Protein AF-A0A519Y7R9-F1 (afdb_monomer_lite)

pLDDT: mean 93.1, std 10.48, range [40.47, 98.38]

Radius of gyration: 13.98 Å; chains: 1; bounding box: 32×27×31 Å

Sequence (99 aa):
KTANERLHVWAKGKEKQVWTDFSKEMYLNRAKNWIANADQETADKPADLGYWIGYQICKAYYNQAVDKNQAVADMLNIKDYKAFYKTSSVERLFAPAGR

Foldseek 3Di:
DDPPPVLVVLCVVVVLVLVVVCVVPVPPPDCCQAAPPCVPDDSNRHHNNVVVVLVLLLVLQCVPDPDNVVSVVCSVVPPDPVVSSVNSVSCVVHPDPDD

Structure (mmCIF, N/CA/C/O backbone):
data_AF-A0A519Y7R9-F1
#
_entry.id   AF-A0A519Y7R9-F1
#
loop_
_atom_site.group_PDB
_atom_site.id
_atom_site.type_symbol
_atom_site.label_atom_id
_atom_site.label_alt_id
_atom_site.label_comp_id
_atom_site.label_asym_id
_atom_site.label_entity_id
_atom_site.label_seq_id
_atom_site.pdbx_PDB_ins_code
_atom_site.Cartn_x
_atom_site.Cartn_y
_atom_site.Cartn_z
_atom_site.occupancy
_atom_site.B_iso_or_equiv
_atom_site.auth_seq_id
_atom_site.auth_comp_id
_atom_site.auth_asym_id
_atom_site.auth_atom_id
_atom_site.pdbx_PDB_model_num
ATOM 1 N N . LYS A 1 1 ? -13.932 -5.105 -17.753 1.00 55.09 1 LYS A N 1
ATOM 2 C CA . LYS A 1 1 ? -12.518 -4.691 -17.587 1.00 55.09 1 LYS A CA 1
ATOM 3 C C . LYS A 1 1 ? -12.436 -3.794 -16.369 1.00 55.09 1 LYS A C 1
ATOM 5 O O . LYS A 1 1 ? -13.083 -2.754 -16.370 1.00 55.09 1 LYS A O 1
ATOM 10 N N . THR A 1 2 ? -11.727 -4.206 -15.325 1.00 62.06 2 THR A N 1
ATOM 11 C CA . THR A 1 2 ? -11.415 -3.311 -14.205 1.00 62.06 2 THR A CA 1
ATOM 12 C C . THR A 1 2 ? -10.205 -2.465 -14.584 1.00 62.06 2 THR A C 1
ATOM 14 O O . THR A 1 2 ? -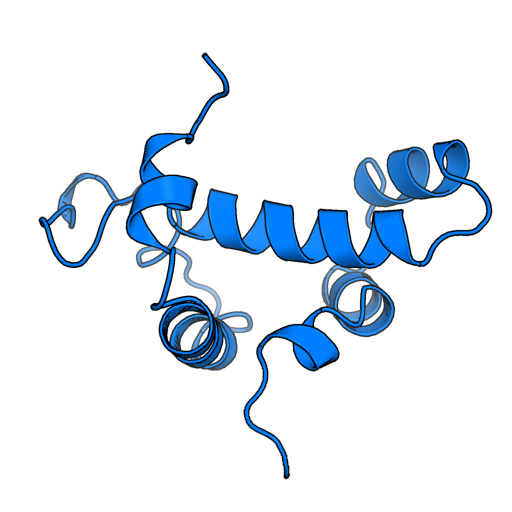9.312 -2.943 -15.290 1.00 62.06 2 THR A O 1
ATOM 17 N N . ALA A 1 3 ? -10.152 -1.213 -14.131 1.00 71.56 3 ALA A N 1
ATOM 18 C CA . ALA A 1 3 ? -8.919 -0.439 -14.221 1.00 71.56 3 ALA A CA 1
ATOM 19 C C . ALA A 1 3 ? -7.775 -1.239 -13.566 1.00 71.56 3 ALA A C 1
ATOM 21 O O . ALA A 1 3 ? -7.991 -1.925 -12.567 1.00 71.56 3 ALA A O 1
ATOM 22 N N . ASN A 1 4 ? -6.576 -1.181 -14.148 1.00 85.94 4 ASN A N 1
ATOM 23 C CA . ASN A 1 4 ? -5.358 -1.784 -13.594 1.00 85.94 4 ASN A CA 1
ATOM 24 C C . ASN A 1 4 ? -5.316 -3.323 -13.482 1.00 85.94 4 ASN A C 1
ATOM 26 O O . ASN A 1 4 ? -4.427 -3.855 -12.821 1.00 85.94 4 ASN A O 1
ATOM 30 N N . GLU A 1 5 ? -6.186 -4.061 -14.183 1.00 92.12 5 GLU A N 1
ATOM 31 C CA . GLU A 1 5 ? -6.144 -5.539 -14.248 1.00 92.12 5 GLU A CA 1
ATOM 32 C C . GLU A 1 5 ? -4.748 -6.081 -14.620 1.00 92.12 5 GLU A C 1
ATOM 34 O O . GLU A 1 5 ? -4.271 -7.052 -14.032 1.00 92.12 5 GLU A O 1
ATOM 39 N N . ARG A 1 6 ? -4.032 -5.376 -15.510 1.00 94.38 6 ARG A N 1
ATOM 40 C CA . ARG A 1 6 ? -2.644 -5.689 -15.892 1.00 94.38 6 ARG A CA 1
ATOM 41 C C . ARG A 1 6 ? -1.692 -5.770 -14.693 1.00 94.38 6 ARG A C 1
ATOM 43 O O . ARG A 1 6 ? -0.816 -6.628 -14.669 1.00 94.38 6 ARG A O 1
ATOM 50 N N . LEU A 1 7 ? -1.878 -4.904 -13.692 1.00 96.00 7 LEU A N 1
ATOM 51 C CA . LEU A 1 7 ? -1.018 -4.843 -12.510 1.00 96.00 7 LEU A CA 1
ATOM 52 C C . LEU A 1 7 ? -1.268 -6.047 -11.606 1.00 96.00 7 LEU A C 1
ATOM 54 O O . LEU A 1 7 ? -0.323 -6.614 -11.071 1.00 96.00 7 LEU A O 1
ATOM 58 N N . HIS A 1 8 ? -2.525 -6.487 -11.485 1.00 94.38 8 HIS A N 1
ATOM 59 C CA . HIS A 1 8 ? -2.869 -7.700 -10.742 1.00 94.38 8 HIS A CA 1
ATOM 60 C C . HIS A 1 8 ? -2.258 -8.951 -11.367 1.00 94.38 8 HIS A C 1
ATOM 62 O O . HIS A 1 8 ? -1.716 -9.787 -10.647 1.00 94.38 8 HIS A O 1
ATOM 68 N N . VAL A 1 9 ? -2.328 -9.068 -12.696 1.00 95.56 9 VAL A N 1
ATOM 69 C CA . VAL A 1 9 ? -1.714 -10.185 -13.424 1.00 95.56 9 VAL A CA 1
ATOM 70 C C . VAL A 1 9 ? -0.197 -10.161 -13.251 1.00 95.56 9 VAL A C 1
ATOM 72 O O . VAL A 1 9 ? 0.394 -11.185 -12.918 1.00 95.56 9 VAL A O 1
ATOM 75 N N . TRP A 1 10 ? 0.431 -8.997 -13.425 1.00 96.44 10 TRP A N 1
ATOM 76 C CA . TRP A 1 10 ? 1.883 -8.860 -13.347 1.00 96.44 10 TRP A CA 1
ATOM 77 C C . TRP A 1 10 ? 2.448 -9.105 -11.938 1.00 96.44 10 TRP A C 1
ATOM 79 O O . TRP A 1 10 ? 3.485 -9.764 -11.796 1.00 96.44 10 TRP A O 1
ATOM 89 N N . ALA A 1 11 ? 1.763 -8.599 -10.905 1.00 96.38 11 ALA A N 1
ATOM 90 C CA . ALA A 1 11 ? 2.196 -8.692 -9.512 1.00 96.38 11 ALA A CA 1
ATOM 91 C C . ALA A 1 11 ? 2.073 -10.108 -8.931 1.00 96.38 11 ALA A C 1
ATOM 93 O O . ALA A 1 11 ? 2.661 -10.382 -7.885 1.00 96.38 11 ALA A O 1
ATOM 94 N N . LYS A 1 12 ? 1.342 -11.013 -9.598 1.00 95.81 12 LYS A N 1
ATOM 95 C CA . LYS A 1 12 ? 1.196 -12.407 -9.173 1.00 95.81 12 LYS A CA 1
ATOM 96 C C . LYS A 1 12 ? 2.568 -13.080 -9.047 1.00 95.81 12 LYS A C 1
ATOM 98 O O . LYS A 1 12 ? 3.327 -13.147 -10.014 1.00 95.81 12 LYS A O 1
ATOM 103 N N . GLY A 1 13 ? 2.876 -13.585 -7.854 1.00 95.69 13 GLY A N 1
ATOM 104 C CA . GLY A 1 13 ? 4.168 -14.191 -7.517 1.00 95.69 13 GLY A CA 1
ATOM 105 C C . GLY A 1 13 ? 5.293 -13.193 -7.207 1.00 95.69 13 GLY A C 1
ATOM 106 O O . GLY A 1 13 ? 6.403 -13.620 -6.897 1.00 95.69 13 GLY A O 1
ATOM 107 N N . LYS A 1 14 ? 5.034 -11.880 -7.280 1.00 96.50 14 LYS A N 1
ATOM 108 C CA . LYS A 1 14 ? 5.987 -10.795 -6.972 1.00 96.50 14 LYS A CA 1
ATOM 109 C C . LYS A 1 14 ? 5.536 -9.933 -5.793 1.00 96.50 14 LYS A C 1
ATOM 111 O O . LYS A 1 14 ? 6.178 -8.935 -5.475 1.00 96.50 14 LYS A O 1
ATOM 116 N N . GLU A 1 15 ? 4.449 -10.304 -5.125 1.00 95.75 15 GLU A N 1
ATOM 117 C CA . GLU A 1 15 ? 3.751 -9.465 -4.153 1.00 95.75 15 GLU A CA 1
ATOM 118 C C . GLU A 1 15 ? 4.681 -9.013 -3.022 1.00 95.75 15 GLU A C 1
ATOM 120 O O . GLU A 1 15 ? 4.749 -7.827 -2.714 1.00 95.75 15 GLU A O 1
ATOM 125 N N . LYS A 1 16 ? 5.458 -9.944 -2.452 1.00 95.12 16 LYS A N 1
ATOM 126 C CA . LYS A 1 16 ? 6.410 -9.655 -1.365 1.00 95.12 16 LYS A CA 1
ATOM 127 C C . LYS A 1 16 ? 7.549 -8.735 -1.800 1.00 95.12 16 LYS A C 1
ATOM 129 O O . LYS A 1 16 ? 7.979 -7.894 -1.014 1.00 95.12 16 LYS A O 1
ATOM 134 N N . GLN A 1 17 ? 8.041 -8.885 -3.030 1.00 95.12 17 GLN A N 1
ATOM 135 C CA . GLN A 1 17 ? 9.093 -8.024 -3.570 1.00 95.12 17 GLN A CA 1
ATOM 136 C C . GLN A 1 17 ? 8.566 -6.597 -3.738 1.00 95.12 17 GLN A C 1
ATOM 138 O O . GLN A 1 17 ? 9.145 -5.666 -3.184 1.00 95.12 17 GLN A O 1
ATOM 143 N N . VAL A 1 18 ? 7.419 -6.444 -4.412 1.00 95.75 18 VAL A N 1
ATOM 144 C CA . VAL A 1 18 ? 6.749 -5.147 -4.591 1.00 95.75 18 VAL A CA 1
ATOM 145 C C . VAL A 1 18 ? 6.486 -4.486 -3.238 1.00 95.75 18 VAL A C 1
ATOM 147 O O . VAL A 1 18 ? 6.765 -3.300 -3.070 1.00 95.75 18 VAL A O 1
ATOM 150 N N . TRP A 1 19 ? 6.011 -5.254 -2.250 1.00 96.31 19 TRP A N 1
ATOM 151 C CA . TRP A 1 19 ? 5.761 -4.733 -0.907 1.00 96.31 19 TRP A CA 1
ATOM 152 C C . TRP A 1 19 ? 7.039 -4.277 -0.207 1.00 96.31 19 TRP A C 1
ATOM 154 O O . TRP A 1 19 ? 7.075 -3.196 0.370 1.00 96.31 19 TRP A O 1
ATOM 164 N N . THR A 1 20 ? 8.104 -5.075 -0.296 1.00 95.62 20 THR A N 1
ATOM 165 C CA . THR A 1 20 ? 9.410 -4.756 0.297 1.00 95.62 20 THR A CA 1
ATOM 166 C C . THR A 1 20 ? 9.969 -3.452 -0.265 1.00 95.62 20 THR A C 1
ATOM 168 O O . THR A 1 20 ? 10.505 -2.639 0.488 1.00 95.62 20 THR A O 1
ATOM 171 N N . ASP A 1 21 ? 9.840 -3.231 -1.572 1.00 95.19 21 ASP A N 1
ATOM 172 C CA . ASP A 1 21 ? 10.310 -2.006 -2.215 1.00 95.19 21 ASP A CA 1
ATOM 173 C C . ASP A 1 21 ? 9.431 -0.804 -1.861 1.00 95.19 21 ASP A C 1
ATOM 175 O O . ASP A 1 21 ? 9.957 0.261 -1.534 1.00 95.19 21 ASP A O 1
ATOM 179 N N . PHE A 1 22 ? 8.110 -0.986 -1.808 1.00 96.00 22 PHE A N 1
ATOM 180 C CA . PHE A 1 22 ? 7.181 0.043 -1.344 1.00 96.00 22 PHE A CA 1
ATOM 181 C C . PHE A 1 22 ? 7.469 0.480 0.091 1.00 96.00 22 PHE A C 1
ATOM 183 O O . PHE A 1 22 ? 7.587 1.676 0.357 1.00 96.00 22 PHE A O 1
ATOM 190 N N . SER A 1 23 ? 7.658 -0.464 1.016 1.00 95.06 23 SER A N 1
ATOM 191 C CA . SER A 1 23 ? 7.895 -0.161 2.430 1.00 95.06 23 SER A CA 1
ATOM 192 C C . SER A 1 23 ? 9.168 0.660 2.677 1.00 95.06 23 SER A C 1
ATOM 194 O O . SER A 1 23 ? 9.232 1.387 3.666 1.00 95.06 23 SER A O 1
ATOM 196 N N . LYS A 1 24 ? 10.171 0.595 1.788 1.00 95.56 24 LYS A N 1
ATOM 197 C CA . LYS A 1 24 ? 11.377 1.445 1.867 1.00 95.56 24 LYS A CA 1
ATOM 198 C C . LYS A 1 24 ? 11.086 2.905 1.515 1.00 95.56 24 LYS A C 1
ATOM 200 O O . LYS A 1 24 ? 11.798 3.794 1.974 1.00 95.56 24 LYS A O 1
ATOM 205 N N . GLU A 1 25 ? 10.074 3.153 0.684 1.00 96.25 25 GLU A N 1
ATOM 206 C CA . GLU A 1 25 ? 9.811 4.469 0.097 1.00 96.25 25 GLU A CA 1
ATOM 207 C C . GLU A 1 25 ? 8.527 5.140 0.593 1.00 96.25 25 GLU A C 1
ATOM 209 O O . GLU A 1 25 ? 8.404 6.353 0.460 1.00 96.25 25 GLU A O 1
ATOM 214 N N . MET A 1 26 ? 7.590 4.398 1.193 1.00 95.00 26 MET A N 1
ATOM 215 C CA . MET A 1 26 ? 6.231 4.865 1.518 1.00 95.00 26 MET A CA 1
ATOM 216 C C . MET A 1 26 ? 6.148 6.111 2.418 1.00 95.00 26 MET A C 1
ATOM 218 O O . MET A 1 26 ? 5.108 6.762 2.468 1.00 95.00 26 MET A O 1
ATOM 222 N N . TYR A 1 27 ? 7.219 6.443 3.144 1.00 95.12 27 TYR A N 1
ATOM 223 C CA . TYR A 1 27 ? 7.295 7.623 4.014 1.00 95.12 27 TYR A CA 1
ATOM 224 C C . TYR A 1 27 ? 8.189 8.741 3.469 1.00 95.12 27 TYR A C 1
ATOM 226 O O . TYR A 1 27 ? 8.394 9.748 4.147 1.00 95.12 27 TYR A O 1
ATOM 234 N N . LEU A 1 28 ? 8.731 8.579 2.263 1.00 95.44 28 LEU A N 1
ATOM 235 C CA . LEU A 1 28 ? 9.482 9.626 1.587 1.00 95.44 28 LEU A CA 1
ATOM 236 C C . LEU A 1 28 ? 8.518 10.631 0.949 1.00 95.44 28 LEU A C 1
ATOM 238 O O . LEU A 1 28 ? 7.438 10.273 0.486 1.00 95.44 28 LEU A O 1
ATOM 242 N N . ASN A 1 29 ? 8.944 11.888 0.831 1.00 94.00 29 ASN A N 1
ATOM 243 C CA . ASN A 1 29 ? 8.194 12.913 0.102 1.00 94.00 29 ASN A CA 1
ATOM 244 C C . ASN A 1 29 ? 8.393 12.789 -1.427 1.00 94.00 29 ASN A C 1
ATOM 246 O O . ASN A 1 29 ? 8.777 13.747 -2.095 1.00 94.00 29 ASN A O 1
ATOM 250 N N . ARG A 1 30 ? 8.237 11.577 -1.978 1.00 92.81 30 ARG A N 1
ATOM 251 C CA . ARG A 1 30 ? 8.362 11.286 -3.415 1.00 92.81 30 ARG A CA 1
ATOM 252 C C . ARG A 1 30 ? 7.527 10.065 -3.799 1.00 92.81 30 ARG A C 1
ATOM 254 O O . ARG A 1 30 ? 7.577 9.049 -3.118 1.00 92.81 30 ARG A O 1
ATOM 261 N N . ALA A 1 31 ? 6.832 10.140 -4.933 1.00 93.19 31 ALA A N 1
ATOM 262 C CA . ALA A 1 31 ? 5.994 9.047 -5.442 1.00 93.19 31 ALA A CA 1
ATOM 263 C C . ALA A 1 31 ? 6.378 8.574 -6.858 1.00 93.19 31 ALA A C 1
ATOM 265 O O . ALA A 1 31 ? 5.702 7.714 -7.414 1.00 93.19 31 ALA A O 1
ATOM 266 N N . LYS A 1 32 ? 7.476 9.096 -7.434 1.00 95.38 32 LYS A N 1
ATOM 267 C CA . LYS A 1 32 ? 7.873 8.866 -8.840 1.00 95.38 32 LYS A CA 1
ATOM 268 C C . LYS A 1 32 ? 8.040 7.384 -9.213 1.00 95.38 32 LYS A C 1
ATOM 270 O O . LYS A 1 32 ? 7.919 7.040 -10.374 1.00 95.38 32 LYS A O 1
ATOM 275 N N . ASN A 1 33 ? 8.314 6.492 -8.263 1.00 96.06 33 ASN A N 1
ATOM 276 C CA . ASN A 1 33 ? 8.413 5.057 -8.554 1.00 96.06 33 ASN A CA 1
ATOM 277 C C . ASN A 1 33 ? 7.060 4.325 -8.580 1.00 96.06 33 ASN A C 1
ATOM 279 O O . ASN A 1 33 ? 7.031 3.154 -8.953 1.00 96.06 33 ASN A O 1
ATOM 283 N N . TRP A 1 34 ? 5.967 4.985 -8.182 1.00 96.69 34 TRP A N 1
ATOM 284 C CA . TRP A 1 34 ? 4.707 4.328 -7.825 1.00 96.69 34 TRP A CA 1
ATOM 285 C C . TRP A 1 34 ? 3.477 4.865 -8.557 1.00 96.69 34 TRP A C 1
ATOM 287 O O . TRP A 1 34 ? 2.555 4.086 -8.775 1.00 96.69 34 TRP A O 1
ATOM 297 N N . ILE A 1 35 ? 3.430 6.158 -8.891 1.00 95.81 35 ILE A N 1
ATOM 298 C CA . ILE A 1 35 ? 2.270 6.822 -9.511 1.00 95.81 35 ILE A CA 1
ATOM 299 C C . ILE A 1 35 ? 2.748 7.806 -10.583 1.00 95.81 35 ILE A C 1
ATOM 301 O O . ILE A 1 35 ? 3.745 8.501 -10.373 1.00 95.81 35 ILE A O 1
ATOM 305 N N . ALA A 1 36 ? 1.996 7.901 -11.683 1.00 94.25 36 ALA A N 1
ATOM 306 C CA . ALA A 1 36 ? 2.212 8.822 -12.798 1.00 94.25 36 ALA A CA 1
ATOM 307 C C . ALA A 1 36 ? 3.626 8.710 -13.393 1.00 94.25 36 ALA A C 1
ATOM 309 O O . ALA A 1 36 ? 4.276 9.710 -13.693 1.00 94.25 36 ALA A O 1
ATOM 310 N N . ASN A 1 37 ? 4.104 7.474 -13.538 1.00 96.31 37 ASN A N 1
ATOM 311 C CA . ASN A 1 37 ? 5.487 7.142 -13.881 1.00 96.31 37 ASN A CA 1
ATOM 312 C C . ASN A 1 37 ? 5.608 6.323 -15.171 1.00 96.31 37 ASN A C 1
ATOM 314 O O . ASN A 1 37 ? 6.430 5.413 -15.275 1.00 96.31 37 ASN A O 1
ATOM 318 N N . ALA A 1 38 ? 4.771 6.648 -16.159 1.00 95.56 38 ALA A N 1
ATOM 319 C CA . ALA A 1 38 ? 4.767 6.004 -17.472 1.00 95.56 38 ALA A CA 1
ATOM 320 C C . ALA A 1 38 ? 6.111 6.137 -18.214 1.00 95.56 38 ALA A C 1
ATOM 322 O O . ALA A 1 38 ? 6.457 5.263 -19.004 1.00 95.56 38 ALA A O 1
ATOM 323 N N . ASP A 1 39 ? 6.902 7.177 -17.920 1.00 97.12 39 ASP A N 1
ATOM 324 C CA . ASP A 1 39 ? 8.268 7.362 -18.431 1.00 97.12 39 ASP A CA 1
ATOM 325 C C . ASP A 1 39 ? 9.250 6.272 -17.960 1.00 97.12 39 ASP A C 1
ATOM 327 O O . ASP A 1 39 ? 10.339 6.146 -18.515 1.00 97.12 39 ASP A O 1
ATOM 331 N N . GLN A 1 40 ? 8.876 5.485 -16.946 1.00 96.12 40 GLN A N 1
ATOM 332 C CA . GLN A 1 40 ? 9.687 4.412 -16.367 1.00 96.12 40 GLN A CA 1
ATOM 333 C C . GLN A 1 40 ? 9.180 2.997 -16.691 1.00 96.12 40 GLN A C 1
ATOM 335 O O . GLN A 1 40 ? 9.744 2.037 -16.163 1.00 96.12 40 GLN A O 1
ATOM 340 N N . GLU A 1 41 ? 8.110 2.854 -17.481 1.00 96.56 41 GLU A N 1
ATOM 341 C CA . GLU A 1 41 ? 7.479 1.557 -17.764 1.00 96.56 41 GLU A CA 1
ATOM 342 C C . GLU A 1 41 ? 8.461 0.601 -18.462 1.00 96.56 41 GLU A C 1
ATOM 344 O O . GLU A 1 41 ? 9.028 0.905 -19.513 1.00 96.56 41 GLU A O 1
ATOM 349 N N . THR A 1 42 ? 8.608 -0.597 -17.901 1.00 95.75 42 THR A N 1
ATOM 350 C CA . THR A 1 42 ? 9.274 -1.740 -18.538 1.00 95.75 42 THR A CA 1
ATOM 351 C C . THR A 1 42 ? 8.484 -3.020 -18.264 1.00 95.75 42 THR A C 1
ATOM 353 O O . THR A 1 42 ? 7.621 -3.053 -17.386 1.00 95.75 42 THR A O 1
ATOM 356 N N . ALA A 1 43 ? 8.804 -4.112 -18.968 1.00 92.25 43 ALA A N 1
ATOM 357 C CA . ALA A 1 43 ? 8.188 -5.419 -18.712 1.00 92.25 43 ALA A CA 1
ATOM 358 C C . ALA A 1 43 ? 8.361 -5.893 -17.251 1.00 92.25 43 ALA A C 1
ATOM 360 O O . ALA A 1 43 ? 7.484 -6.568 -16.709 1.00 92.25 43 ALA A O 1
ATOM 361 N N . ASP A 1 44 ? 9.458 -5.493 -16.601 1.00 92.19 44 ASP A N 1
ATOM 362 C CA . ASP A 1 44 ? 9.789 -5.838 -15.213 1.00 92.19 44 ASP A CA 1
ATOM 363 C C . ASP A 1 44 ? 9.429 -4.734 -14.205 1.00 92.19 44 ASP A C 1
ATOM 365 O O . ASP A 1 44 ? 9.603 -4.912 -12.999 1.00 92.19 44 ASP A O 1
ATOM 369 N N . LYS A 1 45 ? 8.924 -3.588 -14.671 1.00 92.19 45 LYS A N 1
ATOM 370 C CA . LYS A 1 45 ? 8.476 -2.479 -13.826 1.00 92.19 45 LYS A CA 1
ATOM 371 C C . LYS A 1 45 ? 7.307 -1.760 -14.500 1.00 92.19 45 LYS A C 1
ATOM 373 O O . LYS A 1 45 ? 7.514 -0.733 -15.152 1.00 92.19 45 LYS A O 1
ATOM 378 N N . PRO A 1 46 ? 6.074 -2.266 -14.348 1.00 95.94 46 PRO A N 1
ATOM 379 C CA . PRO A 1 46 ? 4.925 -1.546 -14.848 1.00 95.94 46 PRO A CA 1
ATOM 380 C C . PRO A 1 46 ? 4.723 -0.239 -14.079 1.00 95.94 46 PRO A C 1
ATOM 382 O O . PRO A 1 46 ? 4.928 -0.165 -12.864 1.00 95.94 46 PRO A O 1
ATOM 385 N N . ALA A 1 47 ? 4.310 0.798 -14.793 1.00 96.81 47 ALA A N 1
ATOM 386 C CA . ALA A 1 47 ? 3.911 2.066 -14.218 1.00 96.81 47 ALA A CA 1
ATOM 387 C C . ALA A 1 47 ? 2.642 1.907 -13.372 1.00 96.81 47 ALA A C 1
ATOM 389 O O . ALA A 1 47 ? 1.832 0.995 -13.55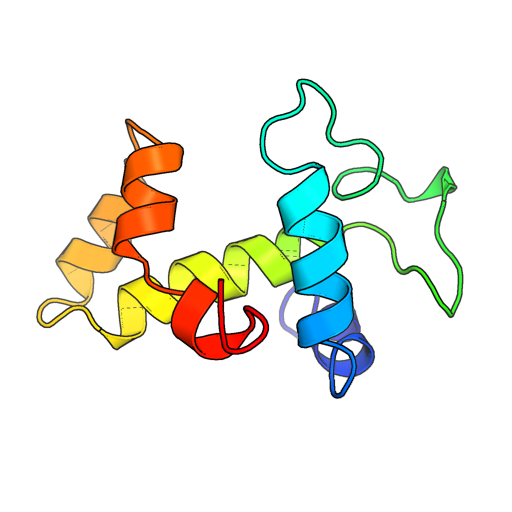7 1.00 96.81 47 ALA A O 1
ATOM 390 N N . ASP A 1 48 ? 2.479 2.831 -12.435 1.00 96.69 48 ASP A N 1
ATOM 391 C CA . ASP A 1 48 ? 1.324 2.957 -11.556 1.00 96.69 48 ASP A CA 1
ATOM 392 C C . ASP A 1 48 ? 1.072 1.763 -10.614 1.00 96.69 48 ASP A C 1
ATOM 394 O O . ASP A 1 48 ? -0.049 1.553 -10.138 1.00 96.69 48 ASP A O 1
ATOM 398 N N . LEU A 1 49 ? 2.118 0.996 -10.265 1.00 97.06 49 LEU A N 1
ATOM 399 C CA . LEU A 1 49 ? 2.056 -0.069 -9.247 1.00 97.06 49 LEU A CA 1
ATOM 400 C C . LEU A 1 49 ? 1.492 0.402 -7.896 1.00 97.06 49 LEU A C 1
ATOM 402 O O . LEU A 1 49 ? 0.948 -0.410 -7.143 1.00 97.06 49 LEU A O 1
ATOM 406 N N . GLY A 1 50 ? 1.547 1.704 -7.606 1.00 96.56 50 GLY A N 1
ATOM 407 C CA . GLY A 1 50 ? 0.891 2.317 -6.456 1.00 96.56 50 GLY A CA 1
ATOM 408 C C . GLY A 1 50 ? -0.613 2.030 -6.384 1.00 96.56 50 GLY A C 1
ATOM 409 O O . GLY A 1 50 ? -1.134 1.869 -5.281 1.00 96.56 50 GLY A O 1
ATOM 410 N N . TYR A 1 51 ? -1.312 1.860 -7.515 1.00 96.75 51 TYR A N 1
ATOM 411 C CA . TYR A 1 51 ? -2.722 1.446 -7.498 1.00 96.75 51 TYR A CA 1
ATOM 412 C C . TYR A 1 51 ? -2.909 0.020 -6.991 1.00 96.75 51 TYR A C 1
ATOM 414 O O . TYR A 1 51 ? -3.846 -0.241 -6.235 1.00 96.75 51 TYR A O 1
ATOM 422 N N . TRP A 1 52 ? -2.026 -0.904 -7.378 1.00 96.94 52 TRP A N 1
ATOM 423 C CA . TRP A 1 52 ? -2.082 -2.274 -6.872 1.00 96.94 52 TRP A CA 1
ATOM 424 C C . TRP A 1 52 ? -1.815 -2.297 -5.363 1.00 96.94 52 TRP A C 1
ATOM 426 O O . TRP A 1 52 ? -2.560 -2.938 -4.625 1.00 96.94 52 TRP A O 1
ATOM 436 N N . ILE A 1 53 ? -0.826 -1.531 -4.890 1.00 97.31 53 ILE A N 1
ATOM 437 C CA . ILE A 1 53 ? -0.506 -1.410 -3.459 1.00 97.31 53 ILE A CA 1
ATOM 438 C C . ILE A 1 53 ? -1.688 -0.831 -2.681 1.00 97.31 53 ILE A C 1
ATOM 440 O O . ILE A 1 53 ? -2.145 -1.446 -1.718 1.00 97.31 53 ILE A O 1
ATOM 444 N N . GLY A 1 54 ? -2.218 0.316 -3.116 1.00 96.69 54 GLY A N 1
ATOM 445 C CA . GLY A 1 54 ? -3.361 0.964 -2.472 1.00 96.69 54 GLY A CA 1
ATOM 446 C C . GLY A 1 54 ? -4.576 0.041 -2.400 1.00 96.69 54 GLY A C 1
ATOM 447 O O . GLY A 1 54 ? -5.209 -0.068 -1.350 1.00 96.69 54 GLY A O 1
ATOM 448 N N . TYR A 1 55 ? -4.839 -0.713 -3.472 1.00 96.69 55 TYR A N 1
ATOM 449 C CA . TYR A 1 55 ? -5.877 -1.738 -3.470 1.00 96.69 55 TYR A CA 1
ATOM 450 C C . TYR A 1 55 ? -5.637 -2.806 -2.399 1.00 96.69 55 TYR A C 1
ATOM 452 O O . TYR A 1 55 ? -6.577 -3.149 -1.688 1.00 96.69 55 TYR A O 1
ATOM 460 N N . GLN A 1 56 ? -4.414 -3.327 -2.241 1.00 97.62 56 GLN A N 1
ATOM 461 C CA . GLN A 1 56 ? -4.142 -4.341 -1.216 1.00 97.62 56 GLN A CA 1
ATOM 462 C C . GLN A 1 56 ? -4.324 -3.796 0.210 1.00 97.62 56 GLN A C 1
ATOM 464 O O . GLN A 1 56 ? -4.869 -4.508 1.054 1.00 97.62 56 GLN A O 1
ATOM 469 N N . ILE A 1 57 ? -3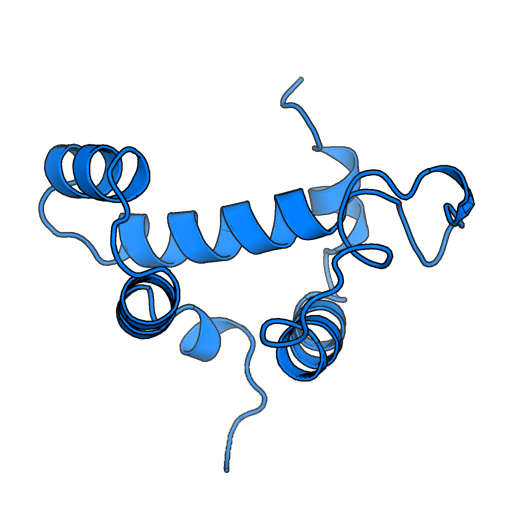.927 -2.543 0.476 1.00 98.06 57 ILE A N 1
ATOM 470 C CA . ILE A 1 57 ? -4.137 -1.883 1.780 1.00 98.06 57 ILE A CA 1
ATOM 471 C C . ILE A 1 57 ? -5.638 -1.804 2.081 1.00 98.06 57 ILE A C 1
ATOM 473 O O . ILE A 1 57 ? -6.100 -2.296 3.113 1.00 98.06 57 ILE A O 1
ATOM 477 N N . CYS A 1 58 ? -6.415 -1.234 1.156 1.00 97.94 58 CYS A N 1
ATOM 478 C CA . CYS A 1 58 ? -7.860 -1.108 1.315 1.00 97.94 58 CYS A CA 1
ATOM 479 C C . CYS A 1 58 ? -8.530 -2.482 1.429 1.00 97.94 58 CYS A C 1
ATOM 481 O O . CYS A 1 58 ? -9.349 -2.696 2.316 1.00 97.94 58 CYS A O 1
ATOM 483 N N . LYS A 1 59 ? -8.146 -3.454 0.598 1.00 97.25 59 LYS A N 1
ATOM 484 C CA . LYS A 1 59 ? -8.686 -4.818 0.643 1.00 97.25 59 LYS A CA 1
ATOM 485 C C . LYS A 1 59 ? -8.431 -5.494 1.987 1.00 97.25 59 LYS A C 1
ATOM 487 O O . LYS A 1 59 ? -9.344 -6.120 2.518 1.00 97.25 59 LYS A O 1
ATOM 492 N N . ALA A 1 60 ? -7.224 -5.377 2.540 1.00 98.06 60 ALA A N 1
ATOM 493 C CA . ALA A 1 60 ? -6.900 -5.950 3.843 1.00 98.06 60 ALA A CA 1
ATOM 494 C C . ALA A 1 60 ? -7.780 -5.343 4.946 1.00 98.06 60 ALA A C 1
ATOM 496 O O . ALA A 1 60 ? -8.421 -6.087 5.690 1.00 98.06 60 ALA A O 1
ATOM 497 N N . TYR A 1 61 ? -7.905 -4.010 4.967 1.00 98.38 61 TYR A N 1
ATOM 498 C CA . TYR A 1 61 ? -8.782 -3.301 5.901 1.00 98.38 61 TYR A CA 1
ATOM 499 C C . TYR A 1 61 ? -10.257 -3.710 5.744 1.00 98.38 61 TYR A C 1
ATOM 501 O O . TYR A 1 61 ? -10.910 -4.074 6.721 1.00 98.38 61 TYR A O 1
ATOM 509 N N . TYR A 1 62 ? -10.770 -3.726 4.508 1.00 98.38 62 TYR A N 1
ATOM 510 C CA . TYR A 1 62 ? -12.143 -4.135 4.207 1.00 98.38 62 TYR A CA 1
ATOM 511 C C . TYR A 1 62 ? -12.421 -5.555 4.682 1.00 98.38 62 TYR A C 1
ATOM 513 O O . TYR A 1 62 ? -13.455 -5.813 5.290 1.00 98.38 62 TYR A O 1
ATOM 521 N N . ASN A 1 63 ? -11.513 -6.493 4.409 1.00 97.88 63 ASN A N 1
ATOM 522 C CA . ASN A 1 63 ? -11.722 -7.904 4.705 1.00 97.88 63 ASN A CA 1
ATOM 523 C C . ASN A 1 63 ? -11.832 -8.170 6.208 1.00 97.88 63 ASN A C 1
ATOM 525 O O . ASN A 1 63 ? -12.694 -8.954 6.599 1.00 97.88 63 ASN A O 1
ATOM 529 N N . GLN A 1 64 ? -11.030 -7.493 7.035 1.00 96.38 64 GLN A N 1
ATOM 530 C CA . GLN A 1 64 ? -11.079 -7.657 8.493 1.00 96.38 64 GLN A CA 1
ATOM 531 C C . GLN A 1 64 ? -12.214 -6.875 9.174 1.00 96.38 64 GLN A C 1
ATOM 533 O O . GLN A 1 64 ? -12.555 -7.175 10.314 1.00 96.38 64 GLN A O 1
ATOM 538 N N . ALA A 1 65 ? -12.790 -5.866 8.515 1.00 97.44 65 ALA A N 1
ATOM 539 C CA . ALA A 1 65 ? -13.869 -5.075 9.095 1.00 97.44 65 ALA A CA 1
ATOM 540 C C . ALA A 1 65 ? -15.155 -5.903 9.248 1.00 97.44 65 ALA A C 1
ATOM 542 O O . ALA A 1 65 ? -15.559 -6.610 8.322 1.00 97.44 65 ALA A O 1
ATOM 543 N N . VAL A 1 66 ? -15.819 -5.789 10.400 1.00 97.19 66 VAL A N 1
ATOM 544 C CA . VAL A 1 66 ? -17.136 -6.407 10.633 1.00 97.19 66 VAL A CA 1
ATOM 545 C C . VAL A 1 66 ? -18.207 -5.665 9.832 1.00 97.19 66 VAL A C 1
ATOM 547 O O . VAL A 1 66 ? -18.967 -6.286 9.094 1.00 97.19 66 VAL A O 1
ATOM 550 N N . ASP A 1 67 ? -18.210 -4.332 9.915 1.00 98.12 67 ASP A N 1
ATOM 551 C CA . ASP A 1 67 ? -19.081 -3.471 9.120 1.00 98.12 67 ASP A CA 1
ATOM 552 C C . ASP A 1 67 ? -18.370 -3.020 7.837 1.00 98.12 67 ASP A C 1
ATOM 554 O O . ASP A 1 67 ? -17.406 -2.249 7.853 1.00 98.12 67 ASP A O 1
ATOM 558 N N . LYS A 1 68 ? -18.860 -3.514 6.699 1.00 97.69 68 LYS A N 1
ATOM 559 C CA . LYS A 1 68 ? -18.308 -3.198 5.379 1.00 97.69 68 LYS A CA 1
ATOM 560 C C . LYS A 1 68 ? -18.639 -1.783 4.909 1.00 97.69 68 LYS A C 1
ATOM 562 O O . LYS A 1 68 ? -17.838 -1.198 4.183 1.00 97.69 68 LYS A O 1
ATOM 567 N N . ASN A 1 69 ? -19.786 -1.236 5.307 1.00 98.25 69 ASN A N 1
ATOM 568 C CA . ASN A 1 69 ? -20.181 0.121 4.936 1.00 98.25 69 ASN A CA 1
ATOM 569 C C . ASN A 1 69 ? -19.324 1.135 5.686 1.00 98.25 69 ASN A C 1
ATOM 571 O O . ASN A 1 69 ? -18.813 2.070 5.068 1.00 98.25 69 ASN A O 1
ATOM 575 N N . GLN A 1 70 ? -19.087 0.893 6.979 1.00 98.12 70 GLN A N 1
ATOM 576 C CA . GLN A 1 70 ? -18.149 1.701 7.753 1.00 98.12 70 GLN A CA 1
ATOM 577 C C . GLN A 1 70 ? -16.746 1.639 7.143 1.00 98.12 70 GLN A C 1
ATOM 579 O O . GLN A 1 70 ? -16.123 2.676 6.947 1.00 98.12 70 GLN A O 1
ATOM 584 N N . ALA A 1 71 ? -16.284 0.455 6.724 1.00 98.31 71 ALA A N 1
ATOM 585 C CA . ALA A 1 71 ? -14.962 0.332 6.119 1.00 98.31 71 ALA A CA 1
ATOM 586 C C . ALA A 1 71 ? -14.795 1.158 4.834 1.00 98.31 71 ALA A C 1
ATOM 588 O O . ALA A 1 71 ? -13.744 1.758 4.613 1.00 98.31 71 ALA A O 1
ATOM 589 N N . VAL A 1 72 ? -15.828 1.208 3.988 1.00 98.19 72 VAL A N 1
ATOM 590 C CA . VAL A 1 72 ? -15.834 2.062 2.791 1.00 98.19 72 VAL A CA 1
ATOM 591 C C . VAL A 1 72 ? -15.873 3.540 3.180 1.00 98.19 72 VAL A C 1
ATOM 593 O O . VAL A 1 72 ? -15.128 4.335 2.608 1.00 98.19 72 VAL A O 1
ATOM 596 N N . ALA A 1 73 ? -16.692 3.914 4.166 1.00 98.31 73 ALA A N 1
ATOM 597 C CA . ALA A 1 73 ? -16.749 5.286 4.662 1.00 98.31 73 ALA A CA 1
ATOM 598 C C . ALA A 1 73 ? -15.385 5.753 5.197 1.00 98.31 73 ALA A C 1
ATOM 600 O O . ALA A 1 73 ? -14.949 6.856 4.862 1.00 98.31 73 ALA A O 1
ATOM 601 N N . ASP A 1 74 ? -14.680 4.901 5.943 1.00 98.06 74 ASP A N 1
ATOM 602 C CA . ASP A 1 74 ? -13.346 5.181 6.476 1.00 98.06 74 ASP A CA 1
ATOM 603 C C . ASP A 1 74 ? -12.320 5.380 5.354 1.00 98.06 74 ASP A C 1
ATOM 605 O O . ASP A 1 74 ? -11.556 6.345 5.382 1.00 98.06 74 ASP A O 1
ATOM 609 N N . MET A 1 75 ? -12.340 4.526 4.322 1.00 97.81 75 MET A N 1
ATOM 610 C CA . MET A 1 75 ? -11.456 4.650 3.151 1.00 97.81 75 MET A CA 1
ATOM 611 C C . MET A 1 75 ? -11.662 5.949 2.374 1.00 97.81 75 MET A C 1
ATOM 613 O O . MET A 1 75 ? -10.700 6.522 1.867 1.00 97.81 75 MET A O 1
ATOM 617 N N . LEU A 1 76 ? -12.907 6.413 2.268 1.00 97.69 76 LEU A N 1
ATOM 618 C CA . LEU A 1 76 ? -13.234 7.662 1.580 1.00 97.69 76 LEU A CA 1
ATOM 619 C C . LEU A 1 76 ? -12.891 8.903 2.420 1.00 97.69 76 LEU A C 1
ATOM 621 O O . LEU A 1 76 ? -12.801 9.999 1.871 1.00 97.69 76 LEU A O 1
ATOM 625 N N . ASN A 1 77 ? -12.685 8.746 3.733 1.00 97.81 77 ASN A N 1
ATOM 626 C CA . ASN A 1 77 ? -12.520 9.850 4.680 1.00 97.81 77 ASN A CA 1
ATOM 627 C C . ASN A 1 77 ? -11.234 9.765 5.521 1.00 97.81 77 ASN A C 1
ATOM 629 O O . ASN A 1 77 ? -11.184 10.323 6.621 1.00 97.81 77 ASN A O 1
ATOM 633 N N . ILE A 1 78 ? -10.181 9.116 5.012 1.00 97.50 78 ILE A N 1
ATOM 634 C CA . ILE A 1 78 ? -8.908 8.934 5.727 1.00 97.50 78 ILE A CA 1
ATOM 635 C C . ILE A 1 78 ? -8.333 10.289 6.169 1.00 97.50 78 ILE A C 1
ATOM 637 O O . ILE A 1 78 ? -8.109 11.188 5.359 1.00 97.50 78 ILE A O 1
ATOM 641 N N . LYS A 1 79 ? -8.071 10.428 7.475 1.00 96.44 79 LYS A N 1
ATOM 642 C CA . LYS A 1 79 ? -7.437 11.620 8.072 1.00 96.44 79 LYS A CA 1
ATOM 643 C C . LYS A 1 79 ? -5.963 11.409 8.398 1.00 96.44 79 LYS A C 1
ATOM 645 O O . LYS A 1 79 ? -5.168 12.330 8.260 1.00 96.44 79 LYS A O 1
ATOM 650 N N . ASP A 1 80 ? -5.607 10.190 8.792 1.00 97.44 80 ASP A N 1
ATOM 651 C CA . ASP A 1 80 ? -4.235 9.784 9.081 1.00 97.44 80 AS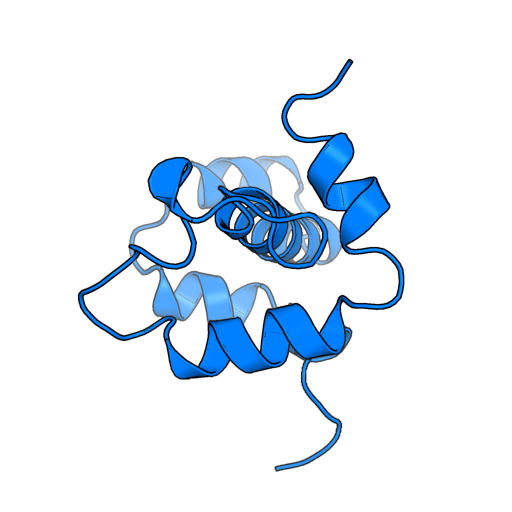P A CA 1
ATOM 652 C C . ASP A 1 80 ? -3.903 8.518 8.287 1.00 97.44 80 ASP A C 1
ATOM 654 O O . ASP A 1 80 ? -4.327 7.407 8.617 1.00 97.44 80 ASP A O 1
ATOM 658 N N . TYR A 1 81 ? -3.122 8.695 7.222 1.00 95.44 81 TYR A N 1
ATOM 659 C CA . TYR A 1 81 ? -2.711 7.604 6.343 1.00 95.44 81 TYR A CA 1
ATOM 660 C C . TYR A 1 81 ? -1.789 6.592 7.035 1.00 95.44 81 TYR A C 1
ATOM 662 O O . TYR A 1 81 ? -1.843 5.407 6.709 1.00 95.44 81 TYR A O 1
ATOM 670 N N . LYS A 1 82 ? -0.972 7.016 8.011 1.00 96.19 82 LYS A N 1
ATOM 671 C CA . LYS A 1 82 ? -0.078 6.108 8.749 1.00 96.19 82 LYS A CA 1
ATOM 672 C C . LYS A 1 82 ? -0.887 5.222 9.690 1.00 96.19 82 LYS A C 1
ATOM 674 O O . LYS A 1 82 ? -0.679 4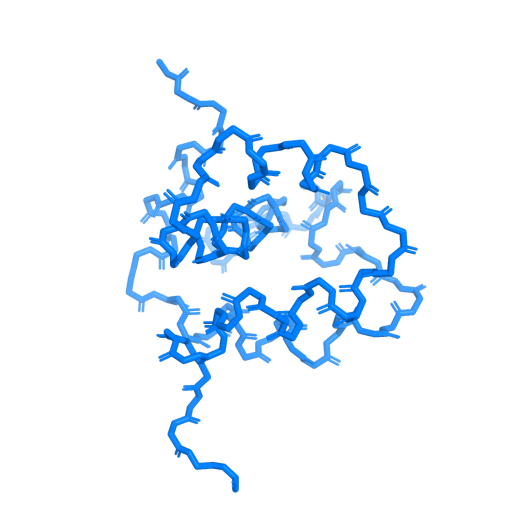.008 9.731 1.00 96.19 82 LYS A O 1
ATOM 679 N N . ALA A 1 83 ? -1.842 5.815 10.406 1.00 97.56 83 ALA A N 1
ATOM 680 C CA . ALA A 1 83 ? -2.755 5.079 11.274 1.00 97.56 83 ALA A CA 1
ATOM 681 C C . ALA A 1 83 ? -3.665 4.131 10.476 1.00 97.56 83 ALA A C 1
ATOM 683 O O . ALA A 1 83 ? -3.848 2.977 10.877 1.00 97.56 83 ALA A O 1
ATOM 684 N N . PHE A 1 84 ? -4.181 4.576 9.324 1.00 98.00 84 PHE A N 1
ATOM 685 C CA . PHE A 1 84 ? -4.976 3.729 8.435 1.00 98.00 84 PHE A CA 1
ATOM 686 C C . PHE A 1 84 ? -4.162 2.537 7.918 1.00 98.00 84 PHE A C 1
ATOM 688 O O . PHE A 1 84 ? -4.604 1.394 8.036 1.00 98.00 84 PHE A O 1
ATOM 695 N N . TYR A 1 85 ? -2.937 2.777 7.433 1.00 97.19 85 TYR A N 1
ATOM 696 C CA . TYR A 1 85 ? -2.030 1.718 6.989 1.00 97.19 85 TYR A CA 1
ATOM 697 C C . TYR A 1 85 ? -1.772 0.685 8.094 1.00 97.19 85 TYR A C 1
ATOM 699 O O . TYR A 1 85 ? -1.965 -0.510 7.867 1.00 97.19 85 TYR A O 1
ATOM 707 N N . LYS A 1 86 ? -1.432 1.126 9.313 1.00 96.62 86 LYS A N 1
ATOM 708 C CA . LYS A 1 86 ? -1.224 0.220 10.454 1.00 96.62 86 LYS A CA 1
ATOM 709 C C . LYS A 1 86 ? -2.480 -0.600 10.763 1.00 96.62 86 LYS A C 1
ATOM 711 O O . LYS A 1 86 ? -2.397 -1.813 10.935 1.00 96.62 86 LYS A O 1
ATOM 716 N N . THR A 1 87 ? -3.645 0.046 10.793 1.00 97.12 87 THR A N 1
ATOM 717 C CA . THR A 1 87 ? -4.919 -0.622 11.103 1.00 97.12 87 THR A CA 1
ATOM 718 C C . THR A 1 87 ? -5.315 -1.626 10.022 1.00 97.12 87 THR A C 1
ATOM 720 O O . THR A 1 87 ? -5.803 -2.703 10.359 1.00 97.12 87 THR A O 1
ATOM 723 N N . SER A 1 88 ? -5.036 -1.342 8.742 1.00 97.38 88 SER A N 1
ATOM 724 C CA . SER A 1 88 ? -5.295 -2.262 7.620 1.00 97.38 88 SER A CA 1
ATOM 725 C C . SER A 1 88 ? -4.656 -3.632 7.797 1.00 97.38 88 SER A C 1
ATOM 727 O O . SER A 1 88 ? -5.140 -4.613 7.240 1.00 97.38 88 SER A O 1
ATOM 729 N N . SER A 1 89 ? -3.571 -3.697 8.578 1.00 95.88 89 SER A N 1
ATOM 730 C CA . SER A 1 89 ? -2.843 -4.923 8.886 1.00 95.88 89 SER A CA 1
ATOM 731 C C . SER A 1 89 ? -2.347 -5.692 7.660 1.00 95.88 89 SER A C 1
ATOM 733 O O . SER A 1 89 ? -2.025 -6.878 7.749 1.00 95.88 89 SER A O 1
ATOM 735 N N . VAL A 1 90 ? -2.254 -5.009 6.520 1.00 96.06 90 VAL A N 1
ATOM 736 C CA . VAL A 1 90 ? -1.802 -5.547 5.235 1.00 96.06 90 VAL A CA 1
ATOM 737 C C . VAL A 1 90 ? -0.389 -6.133 5.305 1.00 96.06 90 VAL A C 1
ATOM 739 O O . VAL A 1 90 ? -0.069 -7.074 4.584 1.00 96.06 90 VAL A O 1
ATOM 742 N N . GLU A 1 91 ? 0.442 -5.650 6.233 1.00 92.94 91 GLU A N 1
ATOM 743 C CA . GLU A 1 91 ? 1.779 -6.190 6.492 1.00 92.94 91 GLU A CA 1
ATOM 744 C C . GLU A 1 91 ? 1.747 -7.679 6.839 1.00 92.94 91 GLU A C 1
ATOM 746 O O . GLU A 1 91 ? 2.644 -8.409 6.435 1.00 92.94 91 GLU A O 1
ATOM 751 N N . ARG A 1 92 ? 0.679 -8.177 7.476 1.00 93.00 92 ARG A N 1
ATOM 752 C CA . ARG A 1 92 ? 0.527 -9.612 7.771 1.00 93.00 92 ARG A CA 1
ATOM 753 C C . ARG A 1 92 ? 0.449 -10.486 6.515 1.00 93.00 92 ARG A C 1
ATOM 755 O O . ARG A 1 92 ? 0.653 -11.691 6.608 1.00 93.00 92 ARG A O 1
ATOM 762 N N . LEU A 1 93 ? 0.139 -9.897 5.360 1.00 92.19 93 LEU A N 1
ATOM 76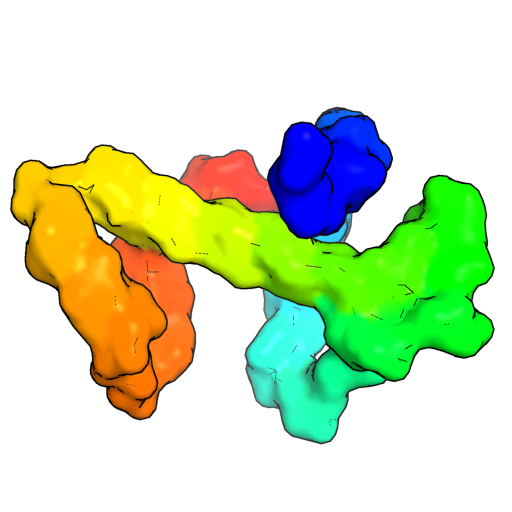3 C CA . LEU A 1 93 ? 0.015 -10.601 4.085 1.00 92.19 93 LEU A CA 1
ATOM 764 C C . LEU A 1 93 ? 1.333 -10.629 3.299 1.00 92.19 93 LEU A C 1
ATOM 766 O O . LEU A 1 93 ? 1.602 -11.603 2.597 1.00 92.19 93 LEU A O 1
ATOM 770 N N . PHE A 1 94 ? 2.146 -9.572 3.400 1.00 91.75 94 PHE A N 1
ATOM 771 C CA . PHE A 1 94 ? 3.274 -9.360 2.484 1.00 91.75 94 PHE A CA 1
ATOM 772 C C . PHE A 1 94 ? 4.606 -9.028 3.151 1.00 91.75 94 PHE A C 1
ATOM 774 O O . PHE A 1 94 ? 5.643 -9.188 2.502 1.00 91.75 94 PHE A O 1
ATOM 781 N N . ALA A 1 95 ? 4.615 -8.583 4.410 1.00 76.38 95 ALA A N 1
ATOM 782 C CA . ALA A 1 95 ? 5.868 -8.333 5.104 1.00 76.38 95 ALA A CA 1
ATOM 783 C C . ALA A 1 95 ? 6.634 -9.658 5.274 1.00 76.38 95 ALA A C 1
ATOM 785 O O . ALA A 1 95 ? 6.022 -10.705 5.524 1.00 76.38 95 ALA A O 1
ATOM 786 N N . PRO A 1 96 ? 7.968 -9.651 5.119 1.00 63.97 96 PRO A N 1
ATOM 787 C CA . PRO A 1 96 ? 8.771 -10.811 5.472 1.00 63.97 96 PRO A CA 1
ATOM 788 C C . PRO A 1 96 ? 8.536 -11.158 6.949 1.00 63.97 96 PRO A C 1
ATOM 790 O O . PRO A 1 96 ? 8.436 -10.270 7.796 1.00 63.97 96 PRO A O 1
ATOM 793 N N . ALA A 1 97 ? 8.405 -12.451 7.251 1.00 55.03 97 ALA A N 1
ATOM 794 C CA . ALA A 1 97 ? 8.232 -12.912 8.620 1.00 55.03 97 ALA A CA 1
ATOM 795 C C . ALA A 1 97 ? 9.464 -12.512 9.450 1.00 55.03 97 ALA A C 1
ATOM 797 O O . ALA A 1 97 ? 10.566 -12.973 9.164 1.00 55.03 97 ALA A O 1
ATOM 798 N N . GLY A 1 98 ? 9.257 -11.669 10.462 1.00 54.16 98 GLY A N 1
ATOM 799 C CA . GLY A 1 98 ? 10.277 -11.285 11.437 1.00 54.16 98 GLY A CA 1
ATOM 800 C C . GLY A 1 98 ? 11.002 -9.971 11.130 1.00 54.16 98 GLY A C 1
ATOM 801 O O . GLY A 1 98 ? 11.854 -9.890 10.246 1.00 54.16 98 GLY A O 1
ATOM 802 N N . ARG A 1 99 ? 10.717 -8.962 11.953 1.00 40.47 99 ARG A N 1
ATOM 803 C CA . ARG A 1 99 ? 11.765 -8.211 12.647 1.00 40.47 99 ARG A CA 1
ATOM 804 C C . ARG A 1 99 ? 11.554 -8.396 14.137 1.00 40.47 99 ARG A C 1
ATOM 806 O O . ARG A 1 99 ? 10.367 -8.412 14.533 1.00 40.47 99 ARG A O 1
#

Secondary structure (DSSP, 8-state):
--TTHHHHHHHTTTHHHHHHHHHHHTTSS--TTTSS-GGG-BTTB-TTHHHHHHHHHHHHHHHH-S-HHHHHHHHHT-S-HHHHHHHHTTHHHHSPS--